Protein AF-B5G9L7-F1 (afdb_monomer)

pLDDT: mean 78.14, std 19.65, range [43.38, 98.56]

Structure (mmCIF, N/CA/C/O backbone):
data_AF-B5G9L7-F1
#
_entry.id   AF-B5G9L7-F1
#
loop_
_atom_site.group_PDB
_atom_site.id
_atom_site.type_symbol
_atom_site.label_atom_id
_atom_site.label_alt_id
_atom_site.label_comp_id
_atom_site.label_asym_id
_atom_site.label_entity_id
_atom_site.label_seq_id
_atom_site.pdbx_PDB_ins_code
_atom_site.Cartn_x
_atom_site.Cartn_y
_atom_site.Cartn_z
_atom_site.occupancy
_atom_site.B_iso_or_equiv
_atom_site.auth_seq_id
_atom_site.auth_comp_id
_atom_site.auth_asym_id
_atom_site.auth_atom_id
_atom_site.pdbx_PDB_model_num
ATOM 1 N N . MET A 1 1 ? -7.331 33.279 -13.121 1.00 43.38 1 MET A N 1
ATOM 2 C CA . MET A 1 1 ? -7.547 31.831 -13.302 1.00 43.38 1 MET A CA 1
ATOM 3 C C . MET A 1 1 ? -6.236 31.147 -12.951 1.00 43.38 1 MET A C 1
ATOM 5 O O . MET A 1 1 ? -5.300 31.311 -13.726 1.00 43.38 1 MET A O 1
ATOM 9 N N . PRO A 1 2 ? -6.084 30.513 -11.779 1.00 47.44 2 PRO A N 1
ATOM 10 C CA . PRO A 1 2 ? -4.896 29.714 -11.523 1.00 47.44 2 PRO A CA 1
ATOM 11 C C . PRO A 1 2 ? -4.968 28.467 -12.409 1.00 47.44 2 PRO A C 1
ATOM 13 O O . PRO A 1 2 ? -5.969 27.755 -12.409 1.00 47.44 2 PRO A O 1
ATOM 16 N N . THR A 1 3 ? -3.941 28.262 -13.223 1.00 49.50 3 THR A N 1
ATOM 17 C CA . THR A 1 3 ? -3.738 27.050 -14.013 1.00 49.50 3 THR A CA 1
ATOM 18 C C . THR A 1 3 ? -3.295 25.939 -13.069 1.00 49.50 3 THR A C 1
ATOM 20 O O . THR A 1 3 ? -2.141 25.930 -12.639 1.00 49.50 3 THR A O 1
ATOM 23 N N . ASP A 1 4 ? -4.208 25.033 -12.727 1.00 48.78 4 ASP A N 1
ATOM 24 C CA . ASP A 1 4 ? -3.872 23.766 -12.079 1.00 48.78 4 ASP A CA 1
ATOM 25 C C . ASP A 1 4 ? -3.087 22.922 -13.093 1.00 48.78 4 ASP A C 1
ATOM 27 O O . ASP A 1 4 ? -3.652 22.284 -13.983 1.00 48.78 4 ASP A O 1
ATOM 31 N N . SER A 1 5 ? -1.759 22.994 -13.030 1.00 54.28 5 SER A N 1
ATOM 32 C CA . SER A 1 5 ? -0.902 22.053 -13.744 1.00 54.28 5 SER A CA 1
ATOM 33 C C . SER A 1 5 ? -1.134 20.672 -13.127 1.00 54.28 5 SER A C 1
ATOM 35 O O . SER A 1 5 ? -0.866 20.519 -11.933 1.00 54.28 5 SER A O 1
ATOM 37 N N . PRO A 1 6 ? -1.605 19.658 -13.880 1.00 51.94 6 PRO A N 1
ATOM 38 C CA . PRO A 1 6 ? -1.678 18.304 -13.354 1.00 51.94 6 PRO A CA 1
ATOM 39 C C . PRO A 1 6 ? -0.260 17.902 -12.952 1.00 51.94 6 PRO A C 1
ATOM 41 O O . PRO A 1 6 ? 0.655 17.950 -13.778 1.00 51.94 6 PRO A O 1
ATOM 44 N N . SER A 1 7 ? -0.070 17.583 -11.669 1.00 58.47 7 SER A N 1
ATOM 45 C CA . SER A 1 7 ? 1.201 17.071 -11.159 1.00 58.47 7 SER A CA 1
ATOM 46 C C . SER A 1 7 ? 1.690 15.982 -12.119 1.00 58.47 7 SER A C 1
ATOM 48 O O . SER A 1 7 ? 0.905 15.072 -12.414 1.00 58.47 7 SER A O 1
ATOM 50 N N . PRO A 1 8 ? 2.912 16.076 -12.682 1.00 63.62 8 PRO A N 1
ATOM 51 C CA . PRO A 1 8 ? 3.402 15.049 -13.585 1.00 63.62 8 PRO A CA 1
ATOM 52 C C . PRO A 1 8 ? 3.341 13.730 -12.822 1.00 63.62 8 PRO A C 1
ATOM 54 O O . PRO A 1 8 ? 3.857 13.645 -11.705 1.00 63.62 8 PRO A O 1
ATOM 57 N N . MET A 1 9 ? 2.641 12.740 -13.385 1.00 63.91 9 MET A N 1
ATOM 58 C CA . MET A 1 9 ? 2.580 11.398 -12.806 1.00 63.91 9 MET A CA 1
ATOM 59 C C . MET A 1 9 ? 3.990 10.981 -12.367 1.00 63.91 9 MET A C 1
ATOM 61 O O . MET A 1 9 ? 4.947 11.307 -13.083 1.00 63.91 9 MET A O 1
ATOM 65 N N . PRO A 1 10 ? 4.145 10.314 -11.206 1.00 67.56 10 PRO A N 1
ATOM 66 C CA . PRO A 1 10 ? 5.466 9.921 -10.737 1.00 67.56 10 PRO A CA 1
ATOM 67 C C . PRO A 1 10 ? 6.194 9.161 -11.849 1.00 67.56 10 PRO A C 1
ATOM 69 O O . PRO A 1 10 ? 5.573 8.457 -12.644 1.00 67.56 10 PRO A O 1
ATOM 72 N N . SER A 1 11 ? 7.503 9.380 -11.949 1.00 61.25 11 SER A N 1
ATOM 73 C CA . SER A 1 11 ? 8.375 8.624 -12.841 1.00 61.25 11 SER A CA 1
ATOM 74 C C . SER A 1 11 ? 9.308 7.788 -11.965 1.00 61.25 11 SER A C 1
ATOM 76 O O . SER A 1 11 ? 10.100 8.383 -11.222 1.00 61.25 11 SER A O 1
ATOM 78 N N . PRO A 1 12 ? 9.209 6.447 -12.007 1.00 70.69 12 PRO A N 1
ATOM 79 C CA . PRO A 1 12 ? 8.302 5.649 -12.847 1.00 70.69 12 PRO A CA 1
ATOM 80 C C . PRO A 1 12 ? 6.817 5.763 -12.429 1.00 70.69 12 PRO A C 1
ATOM 82 O O . PRO A 1 12 ? 6.541 6.147 -11.287 1.00 70.69 12 PRO A O 1
ATOM 85 N N . PRO A 1 13 ? 5.864 5.460 -13.342 1.00 76.81 13 PRO A N 1
ATOM 86 C CA . PRO A 1 13 ? 4.432 5.490 -13.038 1.00 76.81 13 PRO A CA 1
ATOM 87 C C . PRO A 1 13 ? 4.091 4.532 -11.896 1.00 76.81 13 PRO A C 1
ATOM 89 O O . PRO A 1 13 ? 4.825 3.583 -11.626 1.00 76.81 13 PRO A O 1
ATOM 92 N N . PHE A 1 14 ? 2.946 4.756 -11.249 1.00 82.56 14 PHE A N 1
ATOM 93 C CA . PHE A 1 14 ? 2.443 3.805 -10.261 1.00 82.56 14 PHE A CA 1
ATOM 94 C C . PHE A 1 14 ? 2.302 2.397 -10.865 1.00 82.56 14 PHE A C 1
ATOM 96 O O . PHE A 1 14 ? 1.951 2.272 -12.045 1.00 82.56 14 PHE A O 1
ATOM 103 N N . PRO A 1 15 ? 2.534 1.341 -10.066 1.00 85.00 15 PRO A N 1
ATOM 104 C CA . PRO A 1 15 ? 2.331 -0.028 -10.518 1.00 85.00 15 PRO A CA 1
ATOM 105 C C . PRO A 1 15 ? 0.874 -0.253 -10.941 1.00 85.00 15 PRO A C 1
ATOM 107 O O . PRO A 1 15 ? -0.053 0.329 -10.374 1.00 85.00 15 PRO A O 1
ATOM 110 N N . SER A 1 16 ? 0.669 -1.127 -11.931 1.00 87.25 16 SER A N 1
ATOM 111 C CA . SER A 1 16 ? -0.677 -1.557 -12.330 1.00 87.25 16 SER A CA 1
ATOM 112 C C . SER A 1 16 ? -1.433 -2.135 -11.123 1.00 87.25 16 SER A C 1
ATOM 114 O O . SER A 1 16 ? -0.829 -2.889 -10.357 1.00 87.25 16 SER A O 1
ATOM 116 N N . PRO A 1 17 ? -2.747 -1.885 -10.972 1.00 84.81 17 PRO A N 1
ATOM 117 C CA . PRO A 1 17 ? -3.577 -2.582 -9.985 1.00 84.81 17 PRO A CA 1
ATOM 118 C C . PRO A 1 17 ? -3.499 -4.117 -10.088 1.00 84.81 17 PRO A C 1
ATOM 120 O O . PRO A 1 17 ? -3.695 -4.817 -9.097 1.00 84.81 17 PRO A O 1
ATOM 123 N N . ASP A 1 18 ? -3.157 -4.643 -11.270 1.00 89.31 18 ASP A N 1
ATOM 124 C CA . ASP A 1 18 ? -2.962 -6.075 -11.516 1.00 89.31 18 ASP A CA 1
ATOM 125 C C . ASP A 1 18 ? -1.541 -6.582 -11.199 1.00 89.31 18 ASP A C 1
ATOM 127 O O . ASP A 1 18 ? -1.228 -7.751 -11.452 1.00 89.31 18 ASP A O 1
ATOM 131 N N . ASN A 1 19 ? -0.665 -5.737 -10.648 1.00 90.50 19 ASN A N 1
ATOM 132 C CA . ASN A 1 19 ? 0.665 -6.140 -10.204 1.00 90.50 19 ASN A CA 1
ATOM 133 C C . ASN A 1 19 ? 0.550 -7.183 -9.074 1.00 90.50 19 ASN A C 1
ATOM 135 O O . ASN A 1 19 ? -0.153 -6.987 -8.081 1.00 90.50 19 ASN A O 1
ATOM 139 N N . ALA A 1 20 ? 1.238 -8.318 -9.234 1.00 93.12 20 ALA A N 1
ATOM 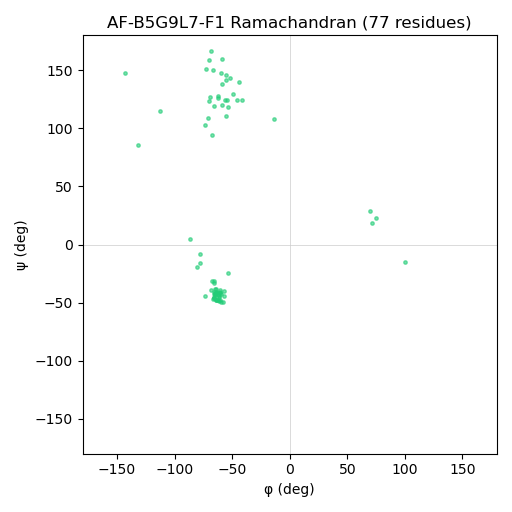140 C CA . ALA A 1 20 ? 1.133 -9.437 -8.302 1.00 93.12 20 ALA A CA 1
ATOM 141 C C . ALA A 1 20 ? 1.633 -9.090 -6.890 1.00 93.12 20 ALA A C 1
ATOM 143 O O . ALA A 1 20 ? 0.966 -9.453 -5.922 1.00 93.12 20 ALA A O 1
ATOM 144 N N . ALA A 1 21 ? 2.748 -8.363 -6.776 1.00 92.19 21 ALA A N 1
ATOM 145 C CA . ALA A 1 21 ? 3.292 -7.925 -5.495 1.00 92.19 21 ALA A CA 1
ATOM 146 C C . ALA A 1 21 ? 2.341 -6.937 -4.807 1.00 92.19 21 ALA A C 1
ATOM 148 O O . ALA A 1 21 ? 1.980 -7.141 -3.649 1.00 92.19 21 ALA A O 1
ATOM 149 N N . LEU A 1 22 ? 1.821 -5.946 -5.543 1.00 93.19 22 LEU A N 1
ATOM 150 C CA . LEU A 1 22 ? 0.840 -4.992 -5.015 1.00 93.19 22 LEU A CA 1
ATOM 151 C C . LEU A 1 22 ? -0.405 -5.700 -4.461 1.00 93.19 22 LEU A C 1
ATOM 153 O O . LEU A 1 22 ? -0.850 -5.388 -3.357 1.00 93.19 22 LEU A O 1
ATOM 157 N N . ARG A 1 23 ? -0.944 -6.692 -5.185 1.00 95.38 23 ARG A N 1
ATOM 158 C CA . ARG A 1 23 ? -2.090 -7.480 -4.703 1.00 95.38 23 ARG A CA 1
ATOM 159 C C . ARG A 1 23 ? -1.781 -8.218 -3.404 1.00 95.38 23 ARG A C 1
ATOM 161 O O . ARG A 1 23 ? -2.639 -8.255 -2.529 1.00 95.38 23 ARG A O 1
ATOM 168 N N . ILE A 1 24 ? -0.586 -8.793 -3.271 1.00 96.00 24 ILE A N 1
ATOM 169 C CA . ILE A 1 24 ? -0.171 -9.501 -2.052 1.00 96.00 24 ILE A CA 1
ATOM 170 C C . ILE A 1 24 ? -0.058 -8.524 -0.879 1.00 96.00 24 ILE A C 1
ATOM 172 O O . ILE A 1 24 ? -0.591 -8.805 0.192 1.00 96.00 24 ILE A O 1
ATOM 176 N N . VAL A 1 25 ? 0.579 -7.369 -1.086 1.00 96.25 25 VAL A N 1
ATOM 177 C CA . VAL A 1 25 ? 0.729 -6.327 -0.059 1.00 96.25 25 VAL A CA 1
ATOM 178 C C . VAL A 1 25 ? -0.637 -5.856 0.446 1.00 96.25 25 VAL A C 1
ATOM 180 O O . VAL A 1 25 ? -0.890 -5.872 1.649 1.00 96.25 25 VAL A O 1
ATOM 183 N N . VAL A 1 26 ? -1.554 -5.521 -0.467 1.00 96.19 26 VAL A N 1
ATOM 184 C CA . VAL A 1 26 ? -2.910 -5.080 -0.106 1.00 96.19 26 VAL A CA 1
ATOM 185 C C . VAL A 1 26 ? -3.697 -6.197 0.584 1.00 96.19 26 VAL A C 1
ATOM 187 O O . VAL A 1 26 ? -4.355 -5.949 1.593 1.00 96.19 26 VAL A O 1
ATOM 190 N N . ALA A 1 27 ? -3.621 -7.433 0.083 1.00 97.12 27 ALA A N 1
ATOM 191 C CA . ALA A 1 27 ? -4.335 -8.564 0.672 1.00 97.12 27 ALA A CA 1
ATOM 192 C C . ALA A 1 27 ? -3.873 -8.863 2.106 1.00 97.12 27 ALA A C 1
ATOM 194 O O . ALA A 1 27 ? -4.715 -9.115 2.967 1.00 97.12 27 ALA A O 1
ATOM 195 N N . LYS A 1 28 ? -2.563 -8.795 2.379 1.00 97.56 28 LYS A N 1
ATOM 196 C CA . LYS A 1 28 ? -2.009 -8.982 3.728 1.00 97.56 28 LYS A CA 1
ATOM 197 C C . LYS A 1 28 ? -2.498 -7.908 4.699 1.00 97.56 28 LYS A C 1
ATOM 199 O O . LYS A 1 28 ? -2.974 -8.250 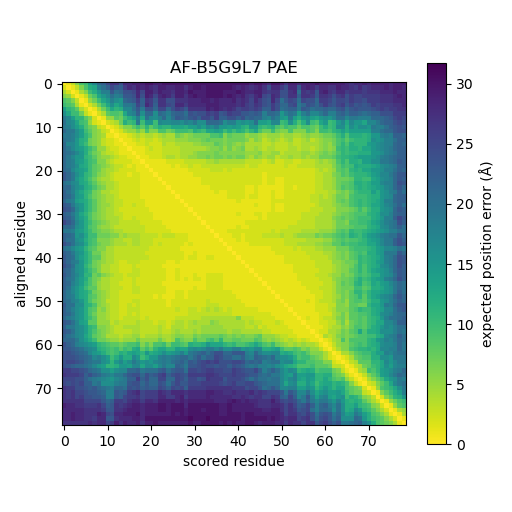5.778 1.00 97.56 28 LYS A O 1
ATOM 204 N N . ALA A 1 29 ? -2.444 -6.637 4.302 1.00 97.94 29 ALA A N 1
ATOM 205 C CA . ALA A 1 29 ? -2.902 -5.531 5.140 1.00 97.94 29 ALA A CA 1
ATOM 206 C C . ALA A 1 29 ? -4.405 -5.636 5.462 1.00 97.94 29 ALA A C 1
ATOM 208 O O . ALA A 1 29 ? -4.812 -5.487 6.614 1.00 97.94 29 ALA A O 1
ATOM 209 N N . LEU A 1 30 ? -5.232 -5.965 4.461 1.00 98.25 30 LEU A N 1
ATOM 210 C CA . LEU A 1 30 ? -6.667 -6.185 4.663 1.00 98.25 30 LEU A CA 1
ATOM 211 C C . LEU A 1 30 ? -6.948 -7.399 5.550 1.00 98.25 30 LEU A C 1
ATOM 213 O O . LEU A 1 30 ? -7.859 -7.351 6.371 1.00 98.25 30 LEU A O 1
ATOM 217 N N . GLN A 1 31 ? -6.182 -8.481 5.406 1.00 98.38 31 GLN A N 1
ATOM 218 C CA . GLN A 1 31 ? -6.323 -9.658 6.258 1.00 98.38 31 GLN A CA 1
ATOM 219 C C . GLN A 1 31 ? -6.019 -9.327 7.724 1.00 98.38 31 GLN A C 1
ATOM 221 O O . GLN A 1 31 ? -6.832 -9.653 8.585 1.00 98.38 31 GLN A O 1
ATOM 226 N N . ALA A 1 32 ? -4.909 -8.637 8.001 1.00 97.94 32 ALA A N 1
ATOM 227 C CA . ALA A 1 32 ? -4.551 -8.224 9.358 1.00 97.94 32 ALA A CA 1
ATOM 228 C C . ALA A 1 32 ? -5.629 -7.315 9.977 1.00 97.94 32 ALA A C 1
ATOM 230 O O . ALA A 1 32 ? -6.037 -7.519 11.121 1.00 97.94 32 ALA A O 1
ATOM 231 N N . LEU A 1 33 ? -6.158 -6.370 9.190 1.00 98.25 33 LEU A N 1
ATOM 232 C CA . LEU A 1 33 ? -7.260 -5.506 9.611 1.00 98.25 33 LEU A CA 1
ATOM 233 C C . LEU A 1 33 ? -8.531 -6.309 9.932 1.00 98.25 33 LEU A C 1
ATOM 235 O O . LEU A 1 33 ? -9.138 -6.122 10.984 1.00 98.25 33 LEU A O 1
ATOM 2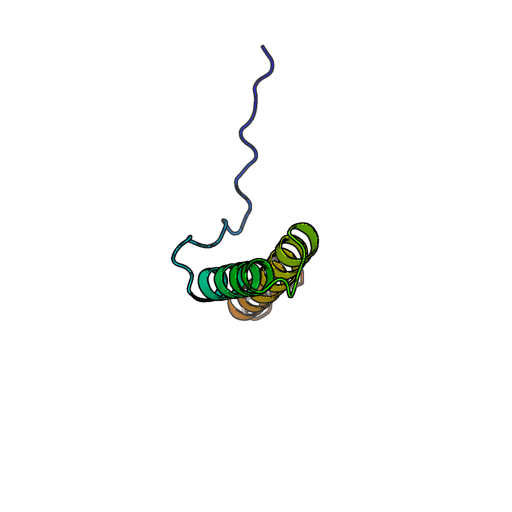39 N N . HIS A 1 34 ? -8.942 -7.220 9.044 1.00 98.38 34 HIS A N 1
ATOM 240 C CA . HIS A 1 34 ? -10.159 -8.018 9.225 1.00 98.38 34 HIS A CA 1
ATOM 241 C C . HIS A 1 34 ? -10.061 -9.012 10.385 1.00 98.38 34 HIS A C 1
ATOM 243 O O . HIS A 1 34 ? -11.070 -9.294 11.031 1.00 98.38 34 HIS A O 1
ATOM 249 N N . ASN A 1 35 ? -8.863 -9.522 10.668 1.00 98.12 35 ASN A N 1
ATOM 250 C CA . ASN A 1 35 ? -8.617 -10.416 11.796 1.00 98.12 35 ASN A CA 1
ATOM 251 C C . ASN A 1 35 ? -8.517 -9.669 13.139 1.00 98.12 35 ASN A C 1
ATOM 253 O O . ASN A 1 35 ? -8.462 -10.311 14.186 1.00 98.12 35 ASN A O 1
ATOM 257 N N . GLY A 1 36 ? -8.486 -8.331 13.127 1.00 97.94 36 GLY A N 1
ATOM 258 C CA . GLY A 1 36 ? -8.244 -7.520 14.322 1.00 97.94 36 GLY A CA 1
ATOM 259 C C . GLY A 1 36 ? -6.796 -7.585 14.820 1.00 97.94 36 GLY A C 1
ATOM 260 O O . GLY A 1 36 ? -6.535 -7.260 15.974 1.00 97.94 36 GLY A O 1
ATOM 261 N N . GLU A 1 37 ? -5.866 -8.015 13.965 1.00 98.19 37 GLU A N 1
ATOM 262 C CA . GLU A 1 37 ? -4.425 -8.069 14.244 1.00 98.19 37 GLU A CA 1
ATOM 263 C C . GLU A 1 37 ? -3.755 -6.698 14.064 1.00 98.19 37 GLU A C 1
ATOM 265 O O . GLU A 1 37 ? -2.669 -6.475 14.594 1.00 98.19 37 GLU A O 1
ATOM 270 N N . ALA A 1 38 ? -4.404 -5.786 13.332 1.00 97.88 38 ALA A N 1
ATOM 271 C CA . ALA A 1 38 ? -3.952 -4.421 13.094 1.00 97.88 38 ALA A CA 1
ATOM 272 C C . ALA A 1 38 ? -5.133 -3.438 13.076 1.00 97.88 38 ALA A C 1
ATOM 274 O O . ALA A 1 38 ? -6.234 -3.756 12.620 1.00 97.88 38 ALA A O 1
ATOM 275 N N . THR A 1 39 ? -4.886 -2.214 13.534 1.00 98.56 39 THR A N 1
ATOM 276 C CA . THR A 1 39 ? -5.744 -1.050 13.281 1.00 98.56 39 THR A CA 1
ATOM 277 C C . THR A 1 39 ? -5.694 -0.635 11.806 1.00 98.56 39 THR A C 1
ATOM 279 O O . THR A 1 39 ? -4.827 -1.072 11.045 1.00 98.56 39 THR A O 1
ATOM 282 N N . ALA A 1 40 ? -6.620 0.228 11.377 1.00 98.25 40 ALA A N 1
ATOM 283 C CA . ALA A 1 40 ? -6.615 0.741 10.006 1.00 98.25 40 ALA A CA 1
ATOM 284 C C . ALA A 1 40 ? -5.322 1.517 9.704 1.00 98.25 40 ALA A C 1
ATOM 286 O O . ALA A 1 40 ? -4.729 1.349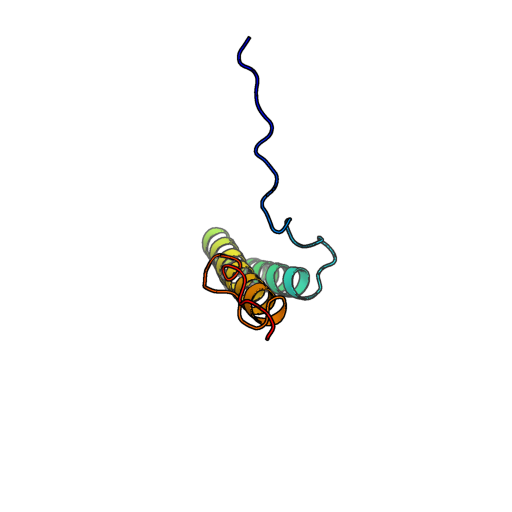 8.641 1.00 98.25 40 ALA A O 1
ATOM 287 N N . GLU A 1 41 ? -4.862 2.326 10.657 1.00 98.50 41 GLU A N 1
ATOM 288 C CA . GLU A 1 41 ? -3.617 3.080 10.577 1.00 98.50 41 GLU A CA 1
ATOM 289 C C . GLU A 1 41 ? -2.402 2.152 10.4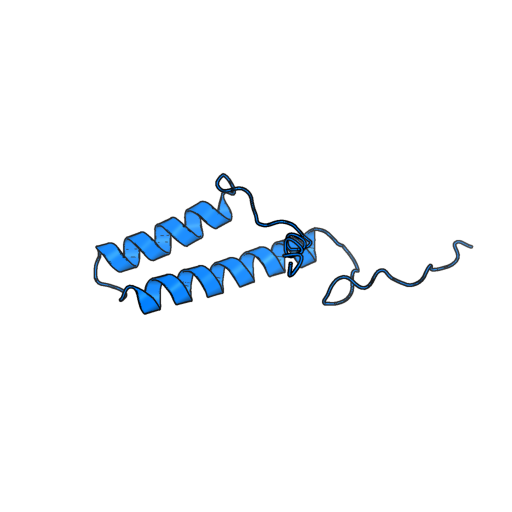50 1.00 98.50 41 GLU A C 1
ATOM 291 O O . GLU A 1 41 ? -1.554 2.374 9.586 1.00 98.50 41 GLU A O 1
ATOM 296 N N . GLU A 1 42 ? -2.335 1.085 11.251 1.00 98.31 42 GLU A N 1
ATOM 297 C CA . GLU A 1 42 ? -1.260 0.087 11.172 1.00 98.31 42 GLU A CA 1
ATOM 298 C C . GLU A 1 42 ? -1.277 -0.668 9.840 1.00 98.31 42 GLU A C 1
ATOM 300 O O . GLU A 1 42 ? -0.227 -0.829 9.223 1.00 98.31 42 GLU A O 1
ATOM 305 N N . ALA A 1 43 ? -2.453 -1.062 9.343 1.00 98.25 43 ALA A N 1
ATOM 306 C CA . ALA A 1 43 ? -2.586 -1.734 8.052 1.00 98.25 43 ALA A CA 1
ATOM 307 C C . ALA A 1 43 ? -2.163 -0.831 6.875 1.00 98.25 43 ALA A C 1
ATOM 309 O O . ALA A 1 43 ? -1.517 -1.293 5.932 1.00 98.25 43 ALA A O 1
ATOM 310 N N . ILE A 1 44 ? -2.484 0.468 6.929 1.00 98.06 44 ILE A N 1
ATOM 311 C CA . ILE A 1 44 ? -2.045 1.451 5.925 1.00 98.06 44 ILE A CA 1
ATOM 312 C C . ILE A 1 44 ? -0.523 1.620 5.963 1.00 98.06 44 ILE A C 1
ATOM 314 O O . ILE A 1 44 ? 0.117 1.640 4.909 1.00 98.06 44 ILE A O 1
ATOM 318 N N . LEU A 1 45 ? 0.062 1.736 7.159 1.00 97.88 45 LEU A N 1
ATOM 319 C CA . LEU A 1 45 ? 1.510 1.858 7.327 1.00 97.88 45 LEU A CA 1
ATOM 320 C C . LEU A 1 45 ? 2.240 0.600 6.841 1.00 97.88 45 LEU A C 1
ATOM 322 O O . LEU A 1 45 ? 3.245 0.724 6.141 1.00 97.88 45 LEU A O 1
ATOM 326 N N . ASP A 1 46 ? 1.712 -0.588 7.144 1.00 96.06 46 ASP A N 1
ATOM 327 C CA . ASP A 1 46 ? 2.253 -1.867 6.678 1.00 96.06 46 ASP A CA 1
ATOM 328 C C . ASP A 1 46 ? 2.247 -1.962 5.147 1.00 96.06 46 ASP A C 1
ATOM 330 O O . ASP A 1 46 ? 3.275 -2.269 4.533 1.00 96.06 46 ASP A O 1
ATOM 334 N N . ALA A 1 47 ? 1.121 -1.614 4.514 1.00 97.12 47 ALA A N 1
ATOM 335 C CA . ALA A 1 47 ? 1.001 -1.605 3.061 1.00 97.12 47 ALA A CA 1
ATOM 336 C C . ALA A 1 47 ? 1.957 -0.594 2.406 1.00 97.12 47 ALA A C 1
ATOM 338 O O . ALA A 1 47 ? 2.586 -0.900 1.392 1.00 97.12 47 ALA A O 1
ATOM 339 N N . ALA A 1 48 ? 2.101 0.601 2.987 1.00 96.00 48 ALA A N 1
ATOM 340 C CA . ALA A 1 48 ? 3.013 1.626 2.485 1.00 96.00 48 ALA A CA 1
ATOM 341 C C . ALA A 1 48 ? 4.486 1.200 2.605 1.00 96.00 48 ALA A C 1
ATOM 343 O O . ALA A 1 48 ? 5.257 1.390 1.661 1.00 96.00 48 ALA A O 1
ATOM 344 N N . ALA A 1 49 ? 4.874 0.597 3.733 1.00 95.88 49 ALA A N 1
ATOM 345 C CA . ALA A 1 49 ? 6.234 0.119 3.964 1.00 95.88 49 ALA A CA 1
ATOM 346 C C . ALA A 1 49 ? 6.613 -1.001 2.984 1.00 95.88 49 ALA A C 1
ATOM 348 O O . ALA A 1 49 ? 7.658 -0.924 2.334 1.00 95.88 49 ALA A O 1
ATOM 349 N N . HIS A 1 50 ? 5.744 -2.001 2.819 1.00 95.62 50 HIS A N 1
ATOM 350 C CA . HIS A 1 50 ? 5.971 -3.078 1.857 1.00 95.62 50 HIS A CA 1
ATOM 351 C C . HIS A 1 50 ? 5.940 -2.574 0.409 1.00 95.62 50 HIS A C 1
ATOM 353 O O . HIS A 1 50 ? 6.794 -2.958 -0.383 1.00 95.62 50 HIS A O 1
ATOM 359 N N . GLY A 1 51 ? 5.017 -1.673 0.058 1.00 93.19 51 GLY A N 1
ATOM 360 C CA . GLY A 1 51 ? 4.964 -1.081 -1.281 1.00 93.19 51 GLY A CA 1
ATOM 361 C C . GLY A 1 51 ? 6.239 -0.309 -1.639 1.00 93.19 51 GLY A C 1
ATOM 362 O O . GLY A 1 51 ? 6.727 -0.409 -2.764 1.00 93.19 51 GLY A O 1
ATOM 363 N N . TRP A 1 52 ? 6.819 0.416 -0.676 1.00 90.88 52 TRP A N 1
ATOM 364 C CA . TRP A 1 52 ? 8.116 1.071 -0.856 1.00 90.88 52 TRP A CA 1
ATOM 365 C C . TRP A 1 52 ? 9.255 0.061 -1.044 1.00 90.88 52 TRP A C 1
ATOM 367 O O . TRP A 1 52 ? 10.105 0.264 -1.907 1.00 90.88 52 TRP A O 1
ATOM 377 N N . TYR A 1 53 ? 9.259 -1.030 -0.273 1.00 91.19 53 TYR A N 1
ATOM 378 C CA . TYR A 1 53 ? 10.274 -2.080 -0.364 1.00 91.19 53 TYR A CA 1
ATOM 379 C C . TYR A 1 53 ? 10.253 -2.805 -1.720 1.00 91.19 53 TYR A C 1
ATOM 381 O O . TYR A 1 53 ? 11.290 -2.918 -2.369 1.00 91.19 53 TYR A O 1
ATOM 389 N N . GLU A 1 54 ? 9.075 -3.218 -2.194 1.00 90.62 54 GLU A N 1
ATOM 390 C CA . GLU A 1 54 ? 8.913 -3.859 -3.508 1.00 90.62 54 GLU A CA 1
ATOM 391 C C . GLU A 1 54 ? 9.332 -2.919 -4.649 1.00 90.62 54 GLU A C 1
ATOM 393 O O . GLU A 1 54 ? 10.081 -3.308 -5.544 1.00 90.62 54 GLU A O 1
ATOM 398 N N . GLY A 1 55 ? 8.920 -1.646 -4.585 1.00 85.44 55 GLY A N 1
ATOM 399 C CA . GLY A 1 55 ? 9.322 -0.644 -5.576 1.00 85.44 55 GLY A CA 1
ATOM 400 C C . GLY A 1 55 ? 10.825 -0.341 -5.556 1.00 85.44 55 GLY A C 1
ATOM 401 O O . GLY A 1 55 ? 11.409 -0.031 -6.595 1.00 85.44 55 GLY A O 1
ATOM 402 N N . HIS A 1 56 ? 11.472 -0.440 -4.392 1.00 83.62 56 HIS A N 1
ATOM 403 C CA . HIS A 1 56 ? 12.922 -0.310 -4.276 1.00 83.62 56 HIS A CA 1
ATOM 404 C C . HIS A 1 56 ? 13.649 -1.464 -4.975 1.00 83.62 56 HIS A C 1
ATOM 406 O O . HIS A 1 56 ? 14.555 -1.184 -5.759 1.00 83.62 56 HIS A O 1
ATOM 412 N N . ILE A 1 57 ? 13.218 -2.713 -4.753 1.00 84.00 57 ILE A N 1
ATOM 413 C CA . ILE A 1 57 ? 13.776 -3.902 -5.420 1.00 84.00 57 ILE A CA 1
ATOM 414 C C . ILE A 1 57 ? 13.610 -3.794 -6.937 1.00 84.00 57 ILE A C 1
ATOM 416 O O . ILE A 1 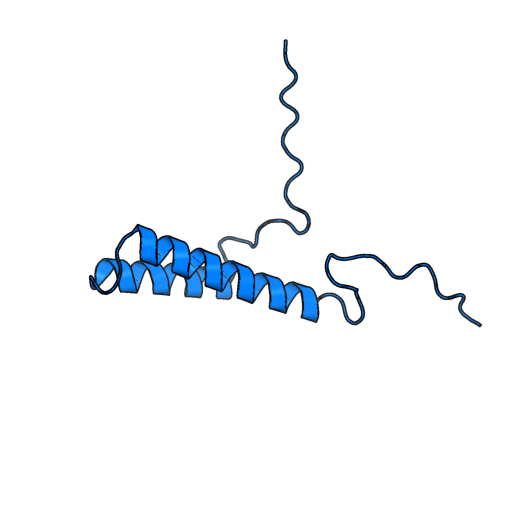57 ? 14.588 -3.920 -7.669 1.00 84.00 57 ILE A O 1
ATOM 420 N N . GLU A 1 58 ? 12.402 -3.475 -7.420 1.00 80.38 58 GLU A N 1
ATOM 421 C CA . GLU A 1 58 ? 12.148 -3.303 -8.857 1.00 80.38 58 GLU A CA 1
ATOM 422 C C . GLU A 1 58 ? 13.065 -2.229 -9.467 1.00 80.38 58 GLU A C 1
ATOM 424 O O . GLU A 1 58 ? 13.586 -2.397 -10.573 1.00 80.38 58 GLU A O 1
ATOM 429 N N . GLY A 1 59 ? 13.297 -1.131 -8.739 1.00 76.06 59 GLY A N 1
ATOM 430 C CA . GLY A 1 59 ? 14.202 -0.064 -9.155 1.00 76.06 59 GLY A CA 1
ATOM 431 C C . GLY A 1 59 ? 15.675 -0.483 -9.224 1.00 76.06 59 GLY A C 1
ATOM 432 O O . GLY A 1 59 ? 16.400 0.018 -10.088 1.00 76.06 59 GLY A O 1
ATOM 433 N N . GLU A 1 60 ? 16.119 -1.391 -8.352 1.00 76.12 60 GLU A N 1
ATOM 434 C CA . GLU A 1 60 ? 17.467 -1.971 -8.397 1.00 76.12 60 GLU A CA 1
ATOM 435 C C . GLU A 1 60 ? 17.614 -2.978 -9.548 1.00 76.12 60 GLU A C 1
ATOM 437 O O . GLU A 1 60 ? 18.585 -2.902 -10.305 1.00 76.12 60 GLU A O 1
ATOM 442 N N . ASP A 1 61 ? 16.623 -3.852 -9.746 1.00 73.94 61 ASP A N 1
ATOM 443 C CA . ASP A 1 61 ? 16.631 -4.883 -10.791 1.00 73.94 61 ASP A CA 1
ATOM 444 C C . ASP A 1 61 ? 16.520 -4.293 -12.207 1.00 73.94 61 ASP A C 1
ATOM 446 O O . ASP A 1 61 ? 17.181 -4.747 -13.146 1.00 73.94 61 ASP A O 1
ATOM 450 N N . THR A 1 62 ? 15.694 -3.257 -12.382 1.00 70.25 62 THR A N 1
ATOM 451 C CA . THR A 1 62 ? 15.372 -2.695 -13.706 1.00 70.25 62 THR A CA 1
ATOM 452 C C . THR A 1 62 ? 16.481 -1.796 -14.261 1.00 70.25 62 THR A C 1
ATOM 454 O O . THR A 1 62 ? 16.522 -1.542 -15.467 1.00 70.25 62 THR A O 1
ATOM 457 N N . CYS A 1 63 ? 17.431 -1.339 -13.435 1.00 63.41 63 CYS A N 1
ATOM 458 C CA . CYS A 1 63 ? 18.610 -0.630 -13.931 1.00 63.41 63 CYS A CA 1
ATOM 459 C C . CYS A 1 63 ? 19.927 -1.153 -13.336 1.00 63.41 63 CYS A C 1
ATOM 461 O O . CYS A 1 63 ? 20.485 -0.537 -12.419 1.00 63.41 63 CYS A O 1
ATOM 463 N N . PRO A 1 64 ? 20.506 -2.208 -13.942 1.00 58.53 64 PRO A N 1
ATOM 464 C CA . PRO A 1 64 ? 21.847 -2.664 -13.616 1.00 58.53 64 PRO A CA 1
ATOM 465 C C . PRO A 1 64 ? 22.857 -1.521 -13.773 1.00 58.53 64 PRO A C 1
ATOM 467 O O . PRO A 1 64 ? 23.151 -1.052 -14.875 1.00 58.53 64 PRO A O 1
ATOM 470 N N . GLY A 1 65 ? 23.378 -1.058 -12.640 1.00 59.09 65 GLY A N 1
ATOM 471 C CA . GLY A 1 65 ? 24.389 -0.013 -12.558 1.00 59.09 65 GLY A CA 1
ATOM 472 C C . GLY A 1 65 ? 23.876 1.384 -12.216 1.00 59.09 65 GLY A C 1
ATOM 473 O O . GLY A 1 65 ? 24.716 2.187 -11.840 1.00 59.09 65 GLY A O 1
ATOM 474 N N . CYS A 1 66 ? 22.575 1.705 -12.294 1.00 61.00 66 CYS A N 1
ATOM 475 C CA . CYS A 1 66 ? 22.087 3.052 -11.952 1.00 61.00 66 CYS A CA 1
ATOM 476 C C . CYS A 1 66 ? 22.420 3.441 -10.505 1.00 61.00 66 CYS A C 1
ATOM 478 O O . CYS A 1 66 ? 22.228 2.672 -9.568 1.00 61.00 66 CYS A O 1
ATOM 480 N N . THR A 1 67 ? 22.843 4.690 -10.300 1.00 56.06 67 THR A N 1
ATOM 481 C CA . THR A 1 67 ? 22.988 5.241 -8.943 1.00 56.06 67 THR A CA 1
ATOM 482 C C . THR A 1 67 ? 21.627 5.534 -8.295 1.00 56.06 67 THR A C 1
ATOM 484 O O . THR A 1 67 ? 20.661 5.875 -8.984 1.00 56.06 67 THR A O 1
ATOM 487 N N . TYR A 1 68 ? 21.565 5.451 -6.959 1.00 47.41 68 TYR A N 1
ATOM 488 C CA . TYR A 1 68 ? 20.401 5.808 -6.133 1.00 47.41 68 TYR A CA 1
ATOM 489 C C . TYR A 1 68 ? 19.721 7.107 -6.628 1.00 47.41 68 TYR A C 1
ATOM 491 O O . TYR A 1 68 ? 20.372 8.151 -6.736 1.00 47.41 68 TYR A O 1
ATOM 499 N N . ARG A 1 69 ? 18.409 7.034 -6.926 1.00 57.53 69 ARG A N 1
ATOM 500 C CA . ARG A 1 69 ? 17.558 8.054 -7.598 1.00 57.53 69 ARG A CA 1
ATOM 501 C C . ARG A 1 69 ? 17.728 8.236 -9.119 1.00 57.53 69 ARG A C 1
ATOM 503 O O . ARG A 1 69 ? 17.380 9.294 -9.641 1.00 57.53 69 ARG A O 1
ATOM 510 N N . GLY A 1 70 ? 18.230 7.239 -9.847 1.00 53.88 70 GLY A N 1
ATOM 511 C CA . GLY A 1 70 ? 18.141 7.219 -11.313 1.00 53.88 70 GLY A CA 1
ATOM 512 C C . GLY A 1 70 ? 19.004 8.264 -12.026 1.00 53.88 70 GLY A C 1
ATOM 513 O O . GLY A 1 70 ? 18.654 8.705 -13.123 1.00 53.88 70 GLY A O 1
ATOM 514 N N . LYS A 1 71 ? 20.144 8.685 -11.451 1.00 49.78 71 LYS A N 1
ATOM 515 C CA . LYS A 1 71 ? 21.097 9.476 -12.244 1.00 49.78 71 LYS A CA 1
ATOM 516 C C . LYS A 1 71 ? 21.747 8.546 -13.267 1.00 49.78 71 LYS A C 1
ATOM 518 O O . LYS A 1 71 ? 22.568 7.706 -12.902 1.00 49.78 71 LYS A O 1
ATOM 523 N N . LEU A 1 72 ? 21.378 8.726 -14.537 1.00 51.28 72 LEU A N 1
ATOM 524 C CA . LEU A 1 72 ? 22.089 8.177 -15.690 1.00 51.28 72 LEU A CA 1
ATOM 525 C C . LEU A 1 72 ? 23.581 8.496 -15.557 1.00 51.28 72 LEU A C 1
ATOM 527 O O . LEU A 1 72 ? 23.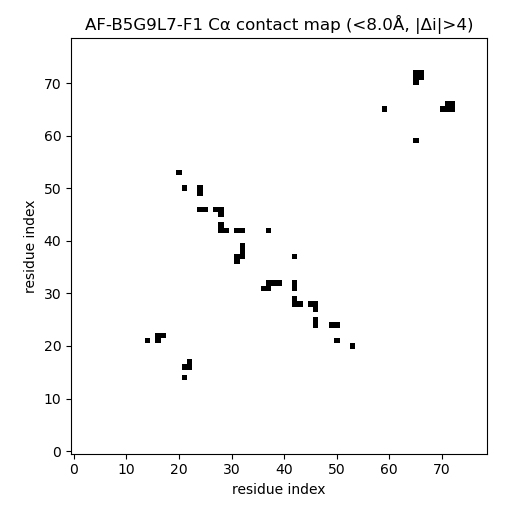963 9.650 -15.337 1.00 51.28 72 LEU A O 1
ATOM 531 N N . HIS A 1 73 ? 24.431 7.480 -15.700 1.00 51.22 73 HIS A N 1
ATOM 532 C CA . HIS A 1 73 ? 25.872 7.680 -15.806 1.00 51.22 73 HIS A CA 1
ATOM 533 C C . HIS A 1 73 ? 26.137 8.662 -16.944 1.00 51.22 73 HIS A C 1
ATOM 535 O O . HIS A 1 73 ? 25.703 8.436 -18.075 1.00 51.22 73 HIS A O 1
ATOM 541 N N . LYS A 1 74 ? 26.846 9.759 -16.651 1.00 47.31 74 LYS A N 1
ATOM 542 C CA . LYS A 1 74 ? 27.405 10.613 -17.702 1.00 47.31 74 LYS A CA 1
ATOM 543 C C . LYS A 1 74 ? 28.226 9.707 -18.616 1.00 47.31 74 LYS A C 1
ATOM 545 O O . LYS A 1 74 ? 29.151 9.065 -18.131 1.00 47.31 74 LYS A O 1
ATOM 550 N N . HIS A 1 75 ? 27.817 9.640 -19.883 1.00 46.81 75 HIS A N 1
ATOM 551 C CA . HIS A 1 75 ? 28.462 8.945 -20.995 1.00 46.81 75 HIS A CA 1
ATOM 552 C C . HIS A 1 75 ? 29.905 8.512 -20.700 1.00 46.81 75 HIS A C 1
ATOM 554 O O . HIS A 1 75 ? 30.808 9.348 -20.680 1.00 46.81 75 HIS A O 1
ATOM 560 N N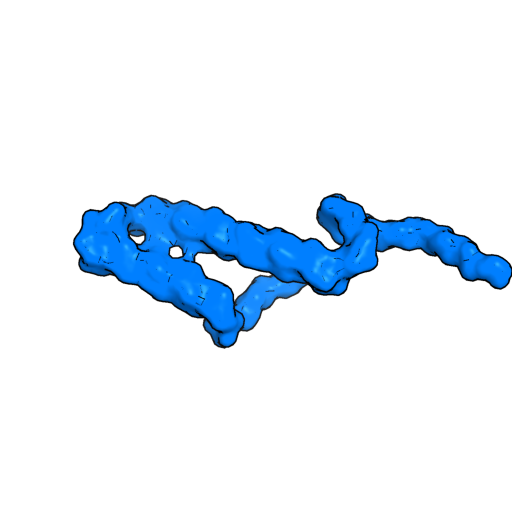 . GLN A 1 76 ? 30.134 7.209 -20.522 1.00 47.75 76 GLN A N 1
ATOM 561 C CA . GLN A 1 76 ? 31.469 6.675 -20.772 1.00 47.75 76 GLN A CA 1
ATOM 562 C C . GLN A 1 76 ? 31.712 6.737 -22.288 1.00 47.75 76 GLN A C 1
ATOM 564 O O . GLN A 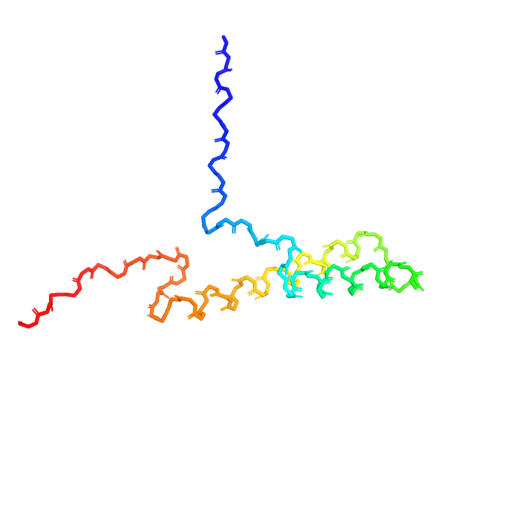1 76 ? 30.871 6.242 -23.047 1.00 47.75 76 GLN A O 1
ATOM 569 N N . PRO A 1 77 ? 32.819 7.339 -22.758 1.00 45.72 77 PRO A N 1
ATOM 570 C CA . PRO A 1 77 ? 33.235 7.184 -24.143 1.00 45.72 77 PRO A CA 1
ATOM 571 C C . PRO A 1 77 ? 33.528 5.697 -24.385 1.00 45.72 77 PRO A C 1
ATOM 573 O O . PRO A 1 77 ? 34.283 5.085 -23.631 1.00 45.72 77 PRO A O 1
ATOM 576 N N . ARG A 1 78 ? 32.902 5.106 -25.409 1.00 44.28 78 ARG A N 1
ATOM 577 C CA . ARG A 1 78 ? 33.336 3.811 -25.965 1.00 44.28 78 ARG A CA 1
ATOM 578 C C . ARG A 1 78 ? 34.726 4.012 -26.617 1.00 44.28 78 ARG A C 1
ATOM 580 O O . ARG A 1 78 ? 34.981 5.140 -27.040 1.00 44.28 78 ARG A O 1
ATOM 587 N N . PRO A 1 79 ? 35.601 2.986 -26.650 1.00 52.34 79 PRO A N 1
ATOM 588 C CA . PRO A 1 79 ? 37.010 3.126 -27.008 1.00 52.34 79 PRO A CA 1
ATOM 589 C C . PRO A 1 79 ? 37.216 3.524 -28.470 1.00 52.34 79 PRO A C 1
ATOM 591 O O . PRO A 1 79 ? 36.309 3.255 -29.295 1.00 52.34 79 PRO A O 1
#

Mean predicted aligned error: 11.3 Å

Sequence (79 aa):
MPTDSPSPMPSPPFPSPDNAALRIVVAKALQALHNGEATAEEAILDAAAHGWYEGHIEGEDTCPGCTYRGKLHKHQPRP

Nearest PDB structures (foldseek):
  5wvn-assembly1_A  TM=7.210E-01  e=2.055E+00  Escherichia coli K-12

Foldseek 3Di:
DDPPDPDPADVVHDDDPPDPQLVVLLVVLVVCCVVVVDDNVRSVVSSVVSSVVVVVVCVCVVDPPADDPGDDPDDDDDD

Radius of gyration: 18.04 Å; Cα contacts (8 Å, |Δi|>4): 30; chains: 1; bounding box: 47×42×41 Å

Solvent-accessible surface area (backbone atoms only — not comparable to full-atom values): 5015 Å² total; per-residue (Å²): 132,87,82,82,70,77,74,76,73,58,86,74,65,80,78,58,87,82,34,67,68,60,46,50,40,52,51,51,26,52,48,34,36,75,72,67,77,31,52,72,69,53,22,52,50,51,31,52,54,50,53,52,50,55,52,49,51,52,56,53,69,76,36,86,83,57,45,94,90,69,51,73,76,77,78,77,82,77,136

Secondary structure (DSSP, 8-state):
----PPPP--SSPPPPTT-HHHHHHHHHHHHHHHTTSS-HHHHHHHHHHHHHHHHHHHHHHHSTT-BTTTBPPP-PPP-